Protein AF-H9W5B7-F1 (afdb_monomer)

pLDDT: mean 95.41, std 3.76, range [72.12, 98.0]

Secondary structure (DSSP, 8-state):
-----HHHHTSTTHHHHHHHHHHHHHTT--TT--EEEEEE-SS-EEEEETTTEEEEESSS------

Nearest PDB structures (foldseek):
  1bg9-assembly1_A  TM=9.823E-01  e=2.460E-04  Hordeum vulgare
  2qpu-assembly3_C  TM=9.745E-01  e=4.088E-04  Hordeum vulgare
  2qps-assembly1_A  TM=9.647E-01  e=7.237E-04  Hordeum vulgare
  1rp9-assembly1_A  TM=9.735E-01  e=1.059E-03  Hordeum vulgare
  3wn6-assembly2_B  TM=9.673E-01  e=1.281E-03  Oryza sativa Japonica Group

Foldseek 3Di:
DDDDDPCCCPPPCVVVVVVVVVVCVVQVPDPPWDWAWPDDDPFKTWIDTNVRDIDMDGPDDDDDDD

Mean predicted aligned error: 3.03 Å

Structure (mmCIF, N/CA/C/O backbone):
data_AF-H9W5B7-F1
#
_entry.id   AF-H9W5B7-F1
#
loop_
_atom_site.group_PDB
_atom_site.id
_atom_site.type_symbol
_atom_site.label_atom_id
_atom_site.label_alt_id
_atom_site.label_comp_id
_atom_site.label_asym_id
_atom_site.label_entity_id
_atom_site.label_seq_id
_atom_site.pdbx_PDB_ins_code
_atom_site.Cartn_x
_atom_site.Cartn_y
_atom_site.Cartn_z
_atom_site.occupancy
_atom_site.B_iso_or_equiv
_atom_site.auth_seq_id
_atom_site.auth_comp_id
_atom_site.auth_asym_id
_atom_site.auth_atom_id
_atom_site.pdbx_PDB_model_num
ATOM 1 N N . THR A 1 1 ? 9.105 -5.229 4.604 1.00 88.69 1 THR A N 1
ATOM 2 C CA . THR A 1 1 ? 9.652 -4.481 3.452 1.00 88.69 1 THR A CA 1
ATOM 3 C C . THR A 1 1 ? 8.910 -4.944 2.217 1.00 88.69 1 THR A C 1
ATOM 5 O O . THR A 1 1 ? 8.807 -6.154 2.079 1.00 88.69 1 THR A O 1
ATOM 8 N N . PRO A 1 2 ? 8.301 -4.060 1.403 1.00 96.06 2 PRO A N 1
ATOM 9 C CA . PRO A 1 2 ? 7.572 -4.489 0.209 1.00 96.06 2 PRO A CA 1
ATOM 10 C C . PRO A 1 2 ? 8.534 -4.828 -0.937 1.00 96.06 2 PRO A C 1
ATOM 12 O O . PRO A 1 2 ? 9.619 -4.253 -1.018 1.00 96.06 2 PRO A O 1
ATOM 15 N N . ALA A 1 3 ? 8.103 -5.712 -1.832 1.00 97.00 3 ALA A N 1
ATOM 16 C CA . ALA A 1 3 ? 8.757 -5.997 -3.104 1.00 97.00 3 ALA A CA 1
ATOM 17 C C . ALA A 1 3 ? 7.744 -5.779 -4.235 1.00 97.00 3 ALA A C 1
ATOM 19 O O . ALA A 1 3 ? 6.563 -6.090 -4.076 1.00 97.00 3 ALA A O 1
ATOM 20 N N . VAL A 1 4 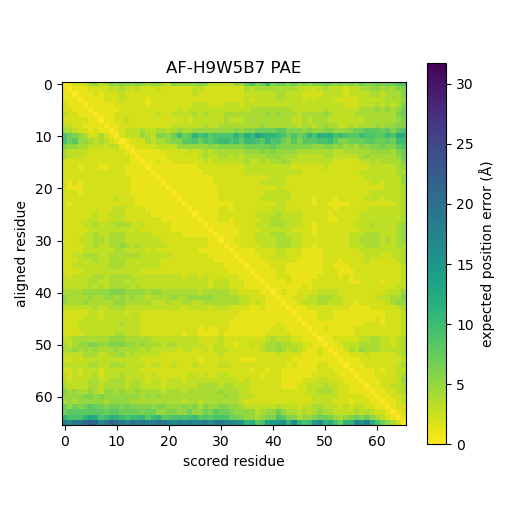? 8.198 -5.221 -5.355 1.00 96.06 4 VAL A N 1
ATOM 21 C CA . VAL A 1 4 ? 7.373 -4.998 -6.548 1.00 96.06 4 VAL A CA 1
ATOM 22 C C . VAL A 1 4 ? 7.892 -5.911 -7.647 1.00 96.06 4 VAL A C 1
ATOM 24 O O . VAL A 1 4 ? 9.087 -5.916 -7.929 1.00 96.06 4 VAL A O 1
ATOM 27 N N . PHE A 1 5 ? 6.997 -6.691 -8.248 1.00 96.69 5 PHE A N 1
ATOM 28 C CA . PHE A 1 5 ? 7.342 -7.550 -9.374 1.00 96.69 5 PHE A CA 1
ATOM 29 C C . PHE A 1 5 ? 7.639 -6.710 -10.624 1.00 96.69 5 PHE A C 1
ATOM 31 O O . PHE A 1 5 ? 6.921 -5.745 -10.899 1.00 96.69 5 PHE A O 1
ATOM 38 N N . TYR A 1 6 ? 8.691 -7.074 -11.361 1.00 95.62 6 TYR A N 1
ATOM 39 C CA . TYR A 1 6 ? 9.211 -6.291 -12.486 1.00 95.62 6 TYR A CA 1
ATOM 40 C C . TYR A 1 6 ? 8.130 -6.025 -13.541 1.00 95.62 6 TYR A C 1
ATOM 42 O O . TYR A 1 6 ? 7.845 -4.867 -13.845 1.00 95.62 6 TYR A O 1
ATOM 50 N N . ASP A 1 7 ? 7.441 -7.071 -14.000 1.00 95.81 7 ASP A N 1
ATOM 51 C CA . ASP A 1 7 ? 6.430 -6.943 -15.055 1.00 95.81 7 ASP A CA 1
ATOM 52 C C . ASP A 1 7 ? 5.253 -6.070 -14.610 1.00 95.81 7 ASP A C 1
ATOM 54 O O . ASP A 1 7 ? 4.725 -5.281 -15.388 1.00 95.81 7 ASP A O 1
ATOM 58 N N . HIS A 1 8 ? 4.868 -6.130 -13.331 1.00 93.19 8 HIS A N 1
ATOM 59 C CA . HIS A 1 8 ? 3.828 -5.247 -12.804 1.00 93.19 8 HIS A CA 1
ATOM 60 C C . HIS A 1 8 ? 4.275 -3.785 -12.823 1.00 93.19 8 HIS A C 1
ATOM 62 O O . HIS A 1 8 ? 3.470 -2.919 -13.163 1.00 93.19 8 HIS A O 1
ATOM 68 N N . PHE A 1 9 ? 5.540 -3.499 -12.505 1.00 93.31 9 PHE A N 1
ATOM 69 C CA . PHE A 1 9 ? 6.060 -2.133 -12.497 1.00 93.31 9 PHE A CA 1
ATOM 70 C C . PHE A 1 9 ? 6.161 -1.529 -13.899 1.00 93.31 9 PHE A C 1
ATOM 72 O O . PHE A 1 9 ? 5.810 -0.366 -14.070 1.00 93.31 9 PHE A O 1
ATOM 79 N N . PHE A 1 10 ? 6.585 -2.312 -14.893 1.00 9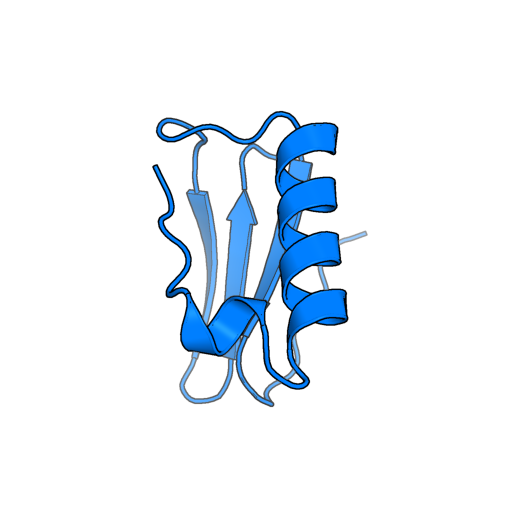1.25 10 PHE A N 1
ATOM 80 C CA . PHE A 1 10 ? 6.762 -1.856 -16.279 1.00 91.25 10 PHE A CA 1
ATOM 81 C C . PHE A 1 10 ? 5.531 -2.072 -17.178 1.00 91.25 10 PHE A C 1
ATOM 83 O O . PHE A 1 10 ? 5.589 -1.843 -18.382 1.00 91.25 10 PHE A O 1
ATOM 90 N N . SER A 1 11 ? 4.402 -2.480 -16.597 1.00 91.81 11 SER A N 1
ATOM 91 C CA . SER A 1 11 ? 3.104 -2.561 -17.277 1.00 91.81 11 SER A CA 1
ATOM 92 C C . SER A 1 11 ? 2.313 -1.247 -17.180 1.00 91.81 11 SER A C 1
ATOM 94 O O . SER A 1 11 ? 2.773 -0.239 -16.640 1.00 91.81 11 SER A O 1
ATOM 96 N N . ASN A 1 12 ? 1.043 -1.291 -17.593 1.00 89.88 12 ASN A N 1
ATOM 97 C CA . ASN A 1 12 ? 0.060 -0.213 -17.428 1.00 89.88 12 ASN A CA 1
ATOM 98 C C . ASN A 1 12 ? -0.132 0.251 -15.964 1.00 89.88 12 ASN A C 1
ATOM 100 O O . ASN A 1 12 ? -0.740 1.291 -15.720 1.00 89.88 12 ASN A O 1
ATOM 104 N N . ASN A 1 13 ? 0.396 -0.490 -14.981 1.00 90.69 13 ASN A N 1
ATOM 105 C CA . ASN A 1 13 ? 0.310 -0.162 -13.558 1.00 90.69 13 ASN A CA 1
ATOM 106 C C . ASN A 1 13 ? 1.418 0.781 -13.053 1.00 90.69 13 ASN A C 1
ATOM 108 O O . ASN A 1 13 ? 1.381 1.165 -11.879 1.00 90.69 13 ASN A O 1
ATOM 112 N N . TYR A 1 14 ? 2.376 1.183 -13.900 1.00 92.31 14 TYR A N 1
ATOM 113 C CA . TYR A 1 14 ? 3.518 2.024 -13.513 1.00 92.31 14 TYR A CA 1
ATOM 114 C C . TYR A 1 14 ? 3.109 3.263 -12.702 1.00 92.31 14 TYR A C 1
ATOM 116 O O . TYR A 1 14 ? 3.635 3.501 -11.612 1.00 92.31 14 TYR A O 1
ATOM 124 N N . ASN A 1 15 ? 2.131 4.030 -13.195 1.00 94.88 15 ASN A N 1
ATOM 125 C CA . ASN A 1 15 ? 1.689 5.274 -12.557 1.00 94.88 15 ASN A CA 1
ATOM 126 C C . ASN A 1 15 ? 1.054 5.026 -11.181 1.00 94.88 15 ASN A C 1
ATOM 128 O O . ASN A 1 15 ? 1.318 5.765 -10.229 1.00 94.88 15 ASN A O 1
ATOM 132 N N . GLY A 1 16 ? 0.249 3.966 -11.057 1.00 95.56 16 GLY A N 1
ATOM 133 C CA . GLY A 1 16 ? -0.397 3.593 -9.799 1.00 95.56 16 GLY A CA 1
ATOM 134 C C . GLY A 1 16 ? 0.621 3.127 -8.761 1.00 95.56 16 GLY A C 1
ATOM 135 O O . GLY A 1 16 ? 0.655 3.645 -7.644 1.00 95.56 16 GLY A O 1
ATOM 136 N N . ILE A 1 17 ? 1.513 2.211 -9.147 1.00 96.69 17 ILE A N 1
ATOM 137 C CA . ILE A 1 17 ? 2.550 1.683 -8.251 1.00 96.69 17 ILE A CA 1
ATOM 138 C C . ILE A 1 17 ? 3.518 2.794 -7.828 1.00 96.69 17 ILE A C 1
ATOM 140 O O . ILE A 1 17 ? 3.801 2.938 -6.637 1.00 96.69 17 ILE A O 1
ATOM 144 N N . SER A 1 18 ? 3.980 3.622 -8.767 1.00 96.88 18 SER A N 1
ATOM 145 C CA . SER A 1 18 ? 4.874 4.752 -8.476 1.00 96.88 18 SER A CA 1
ATOM 146 C C . SER A 1 18 ? 4.237 5.746 -7.503 1.00 96.88 18 SER A C 1
ATOM 148 O O . SER A 1 18 ? 4.889 6.193 -6.555 1.00 96.88 18 SER A O 1
ATOM 150 N N . SER A 1 19 ? 2.942 6.028 -7.667 1.00 97.19 19 SER A N 1
ATOM 151 C CA . SER A 1 19 ? 2.187 6.897 -6.758 1.00 97.19 19 SER A CA 1
ATOM 152 C C . SER A 1 19 ? 2.089 6.314 -5.345 1.00 97.19 19 SER A C 1
ATOM 154 O O . SER A 1 19 ? 2.324 7.029 -4.367 1.00 97.19 19 SER A O 1
ATOM 156 N N . LEU A 1 20 ? 1.818 5.011 -5.216 1.00 96.81 20 LEU A N 1
ATOM 157 C CA . LEU A 1 20 ? 1.768 4.323 -3.919 1.00 96.81 20 LEU A CA 1
ATOM 158 C C . LEU A 1 20 ? 3.139 4.293 -3.225 1.00 96.81 20 LEU A C 1
ATOM 160 O O . LEU A 1 20 ? 3.226 4.531 -2.017 1.00 96.81 20 LEU A O 1
ATOM 164 N N . ILE A 1 21 ? 4.223 4.070 -3.977 1.00 97.38 21 ILE A N 1
ATOM 165 C CA . ILE A 1 21 ? 5.597 4.158 -3.457 1.00 97.38 21 ILE A CA 1
ATOM 166 C C . ILE A 1 21 ? 5.880 5.576 -2.944 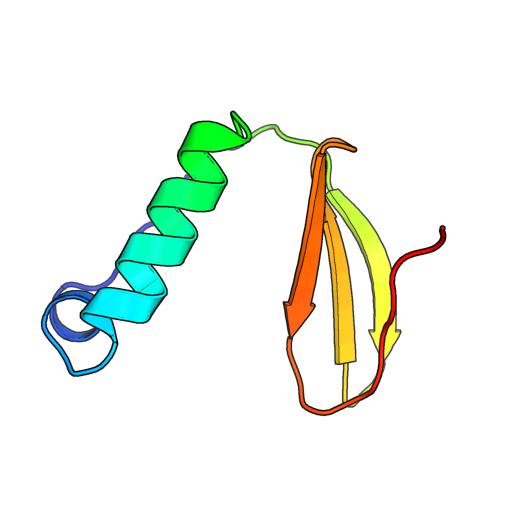1.00 97.38 21 ILE A C 1
ATOM 168 O O . ILE A 1 21 ? 6.436 5.735 -1.853 1.00 97.38 21 ILE A O 1
ATOM 172 N N . ALA A 1 22 ? 5.481 6.606 -3.694 1.00 97.81 22 ALA A N 1
ATOM 173 C CA . ALA A 1 22 ? 5.665 7.997 -3.293 1.00 97.81 22 ALA A CA 1
ATOM 174 C C . ALA A 1 22 ? 4.877 8.337 -2.017 1.00 97.81 22 ALA A C 1
ATOM 176 O O . ALA A 1 22 ? 5.444 8.937 -1.105 1.00 97.81 22 ALA A O 1
ATOM 177 N N . VAL A 1 23 ? 3.613 7.906 -1.902 1.00 97.25 23 VAL A N 1
ATOM 178 C CA . VAL A 1 23 ? 2.807 8.058 -0.673 1.00 97.25 23 VAL A CA 1
ATOM 179 C C . VAL A 1 23 ? 3.502 7.393 0.514 1.00 97.25 23 VAL A C 1
ATOM 181 O O . VAL A 1 23 ? 3.693 8.037 1.545 1.00 97.25 23 VAL A O 1
ATOM 184 N N . ARG A 1 24 ? 3.949 6.139 0.355 1.00 97.19 24 ARG A N 1
ATOM 185 C CA . ARG A 1 24 ? 4.647 5.390 1.409 1.00 97.19 24 ARG A CA 1
ATOM 186 C C . ARG A 1 24 ? 5.895 6.127 1.905 1.00 97.19 24 ARG A C 1
ATOM 188 O O . ARG A 1 24 ? 6.113 6.198 3.114 1.00 97.19 24 ARG A O 1
ATOM 195 N N . LYS A 1 25 ? 6.695 6.675 0.982 1.00 97.25 25 LYS A N 1
ATOM 196 C CA . LYS A 1 25 ? 7.907 7.449 1.299 1.00 97.25 25 LYS A CA 1
ATOM 197 C C . LYS A 1 25 ? 7.578 8.763 2.007 1.00 97.25 25 LYS A C 1
ATOM 199 O O . LYS A 1 25 ? 8.146 9.020 3.061 1.00 97.25 25 LYS A O 1
ATOM 204 N N . ARG A 1 26 ? 6.647 9.564 1.472 1.00 97.75 26 ARG A N 1
ATOM 205 C CA . ARG A 1 26 ? 6.258 10.860 2.064 1.00 97.75 26 ARG A CA 1
ATOM 206 C C . ARG A 1 26 ? 5.670 10.711 3.466 1.00 97.75 26 ARG A C 1
ATOM 208 O O . ARG A 1 26 ? 5.959 11.526 4.328 1.00 97.75 26 ARG A O 1
ATOM 215 N N . ALA A 1 27 ? 4.882 9.661 3.699 1.00 96.81 27 ALA A N 1
ATOM 216 C CA . ALA A 1 27 ? 4.313 9.362 5.011 1.00 96.81 27 ALA A CA 1
ATOM 217 C C . ALA A 1 27 ? 5.310 8.677 5.969 1.00 96.81 27 ALA A C 1
ATOM 219 O O . ALA A 1 27 ? 4.951 8.375 7.104 1.00 96.81 27 ALA A O 1
ATOM 220 N N . GLY A 1 28 ? 6.547 8.393 5.539 1.00 96.94 28 GLY A N 1
ATOM 221 C CA . GLY A 1 28 ? 7.571 7.773 6.384 1.00 96.94 28 GLY A CA 1
ATOM 222 C C . GLY A 1 28 ? 7.233 6.349 6.836 1.00 96.94 28 GLY A C 1
ATOM 223 O O . GLY A 1 28 ? 7.651 5.936 7.914 1.00 96.94 28 GLY A O 1
ATOM 224 N N . ILE A 1 29 ? 6.460 5.599 6.046 1.00 97.44 29 ILE A N 1
ATOM 225 C CA . ILE A 1 29 ? 6.001 4.258 6.423 1.00 97.44 29 ILE A CA 1
ATOM 226 C C . ILE A 1 29 ? 7.130 3.249 6.211 1.00 97.44 29 ILE A C 1
ATOM 228 O O . ILE A 1 29 ? 7.655 3.067 5.105 1.00 97.44 29 ILE A O 1
ATOM 232 N N . HIS A 1 30 ? 7.450 2.496 7.256 1.00 96.12 30 HIS A N 1
ATOM 233 C CA . HIS A 1 30 ? 8.488 1.468 7.258 1.00 96.12 30 HIS A CA 1
ATOM 234 C C . HIS A 1 30 ? 7.896 0.087 7.575 1.00 96.12 30 HIS A C 1
ATOM 236 O O . HIS A 1 30 ? 6.685 -0.113 7.564 1.00 96.12 30 HIS A O 1
ATOM 242 N N . CYS A 1 31 ? 8.742 -0.932 7.713 1.00 96.06 31 CYS A N 1
ATOM 243 C CA . CYS A 1 31 ? 8.309 -2.313 7.959 1.00 96.06 31 CYS A CA 1
ATOM 244 C C . CYS A 1 31 ? 7.777 -2.562 9.380 1.00 96.06 31 CYS A C 1
ATOM 246 O O . CYS A 1 31 ? 7.213 -3.619 9.620 1.00 96.06 31 CYS A O 1
ATOM 248 N N . ARG A 1 32 ? 7.972 -1.604 10.293 1.00 96.62 32 ARG A N 1
ATOM 249 C CA . ARG A 1 32 ? 7.545 -1.654 11.703 1.00 96.62 32 ARG A CA 1
ATOM 250 C C . ARG A 1 32 ? 6.427 -0.655 12.018 1.00 96.62 32 ARG A C 1
ATOM 252 O O . ARG A 1 32 ? 6.118 -0.452 13.181 1.00 96.62 32 ARG A O 1
ATOM 259 N N . SER A 1 33 ? 5.888 0.016 11.001 1.00 97.44 33 SER A N 1
ATOM 260 C CA . SER A 1 33 ? 4.755 0.923 11.173 1.00 97.44 33 SER A CA 1
ATOM 261 C C . SER A 1 33 ? 3.549 0.146 11.698 1.00 97.44 33 SER A C 1
ATOM 263 O O . SER A 1 33 ? 3.278 -0.958 11.219 1.00 97.44 33 SER A O 1
ATOM 265 N N . VAL A 1 34 ? 2.846 0.717 12.674 1.00 97.75 34 VAL A N 1
ATOM 266 C CA . VAL A 1 34 ? 1.689 0.073 13.308 1.00 97.75 34 VAL A CA 1
ATOM 267 C C . VAL A 1 34 ? 0.511 0.056 12.336 1.00 97.75 34 VAL A C 1
ATOM 269 O O . VAL A 1 34 ? 0.303 1.008 11.584 1.00 97.75 34 VAL A O 1
ATOM 272 N N . ILE A 1 35 ? -0.252 -1.035 12.337 1.00 97.19 35 ILE A N 1
ATOM 273 C CA . ILE A 1 35 ? -1.446 -1.201 11.509 1.00 97.19 35 ILE A CA 1
ATOM 274 C C . ILE A 1 35 ? -2.651 -1.347 12.430 1.00 97.19 35 ILE A C 1
ATOM 276 O O . ILE A 1 35 ? -2.676 -2.245 13.269 1.00 97.19 35 ILE A O 1
ATOM 280 N N . GLN A 1 36 ? -3.662 -0.508 12.231 1.00 97.75 36 GLN A N 1
ATOM 281 C CA . GLN A 1 36 ? -4.966 -0.645 12.866 1.00 97.75 36 GLN A CA 1
ATOM 282 C C . GLN A 1 36 ? -6.004 -0.984 11.797 1.00 97.75 36 GLN A C 1
ATOM 284 O O . GLN A 1 36 ? -6.274 -0.190 10.895 1.00 97.75 36 GLN A O 1
ATOM 289 N N . ILE A 1 37 ? -6.592 -2.173 11.889 1.00 97.44 37 ILE A N 1
ATOM 290 C CA . ILE A 1 37 ? -7.685 -2.583 11.005 1.00 97.44 37 ILE A CA 1
ATOM 291 C C . ILE A 1 37 ? -8.951 -1.864 11.470 1.00 97.44 37 ILE A C 1
ATOM 293 O O . ILE A 1 37 ? -9.340 -1.982 12.629 1.00 97.44 37 ILE A O 1
ATOM 297 N N . VAL A 1 38 ? -9.574 -1.109 10.567 1.00 96.94 38 VAL A N 1
ATOM 298 C CA . VAL A 1 38 ? -10.773 -0.298 10.854 1.00 96.94 38 VAL A CA 1
ATOM 299 C C . VAL A 1 38 ? -12.024 -0.858 10.182 1.00 96.94 38 VAL A C 1
ATOM 301 O O . VAL A 1 38 ? -13.130 -0.595 10.642 1.00 96.94 38 VAL A O 1
ATOM 304 N N . LYS A 1 39 ? -11.866 -1.653 9.115 1.00 97.25 39 LYS A N 1
ATOM 305 C CA . LYS A 1 39 ? -12.966 -2.382 8.474 1.00 97.25 39 LYS A CA 1
ATOM 306 C C . LYS A 1 39 ? -12.445 -3.644 7.785 1.00 97.25 39 LYS A C 1
ATOM 308 O O . LYS A 1 39 ? -11.467 -3.566 7.046 1.00 97.25 39 LYS A O 1
ATOM 313 N N . ALA A 1 40 ? -13.090 -4.785 8.012 1.00 97.31 40 ALA A N 1
ATOM 314 C CA . ALA A 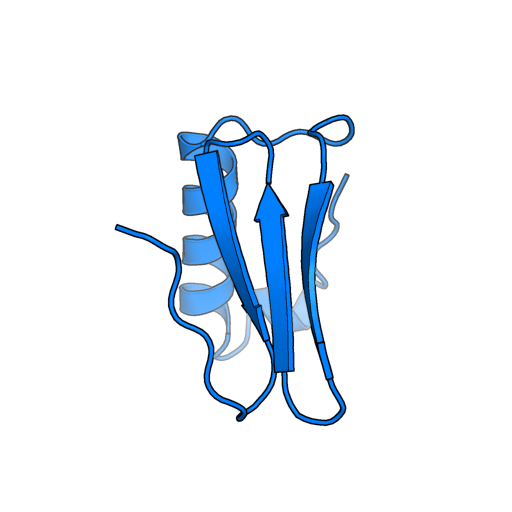1 40 ? -12.755 -6.061 7.377 1.00 97.31 40 ALA A CA 1
ATOM 315 C C . ALA A 1 40 ? -14.041 -6.848 7.088 1.00 97.31 40 ALA A C 1
ATOM 317 O O . ALA A 1 40 ? -14.508 -7.637 7.904 1.00 97.31 40 ALA A O 1
ATOM 318 N N . GLU A 1 41 ? -14.625 -6.588 5.924 1.00 96.50 41 GLU A N 1
ATOM 319 C CA . GLU A 1 41 ? -15.864 -7.197 5.440 1.00 96.50 41 GLU A CA 1
ATOM 320 C C . GLU A 1 41 ? -15.615 -7.916 4.106 1.00 96.50 41 GLU A C 1
ATOM 322 O O . GLU A 1 41 ? -14.520 -7.866 3.542 1.00 96.50 41 GLU A O 1
ATOM 327 N N . ARG A 1 42 ? -16.642 -8.597 3.584 1.00 96.62 42 ARG A N 1
ATOM 328 C CA . ARG A 1 42 ? -16.554 -9.389 2.346 1.00 96.62 42 ARG A CA 1
ATOM 329 C C . ARG A 1 42 ? -16.060 -8.573 1.145 1.00 96.62 42 ARG A C 1
ATOM 331 O O . ARG A 1 42 ? -15.342 -9.106 0.304 1.00 96.62 42 ARG A O 1
ATOM 338 N N . ASP A 1 43 ? -16.488 -7.323 1.023 1.00 97.19 43 ASP A N 1
ATOM 339 C CA . ASP A 1 43 ? -16.260 -6.468 -0.143 1.00 97.19 43 ASP A CA 1
ATOM 340 C C . ASP A 1 43 ? -15.315 -5.292 0.140 1.00 97.19 43 ASP A C 1
ATOM 342 O O . ASP A 1 43 ? -14.989 -4.534 -0.777 1.00 97.19 43 ASP A O 1
ATOM 346 N N . VAL A 1 44 ? -14.843 -5.131 1.379 1.00 97.88 44 VAL A N 1
ATOM 347 C CA . VAL A 1 44 ? -13.947 -4.037 1.749 1.00 97.88 44 VAL A CA 1
ATOM 348 C C . VAL A 1 44 ? -12.999 -4.417 2.878 1.00 97.88 44 VAL A C 1
ATOM 350 O O . VAL A 1 44 ? -13.394 -4.927 3.923 1.00 97.88 44 VAL A O 1
ATOM 353 N N . TYR A 1 45 ? -11.731 -4.069 2.685 1.00 98.00 45 TYR A N 1
ATOM 354 C CA . TYR A 1 45 ? -10.739 -4.037 3.750 1.00 98.00 45 TYR A CA 1
ATOM 355 C C . TYR A 1 45 ? -10.153 -2.632 3.841 1.00 98.00 45 TYR A C 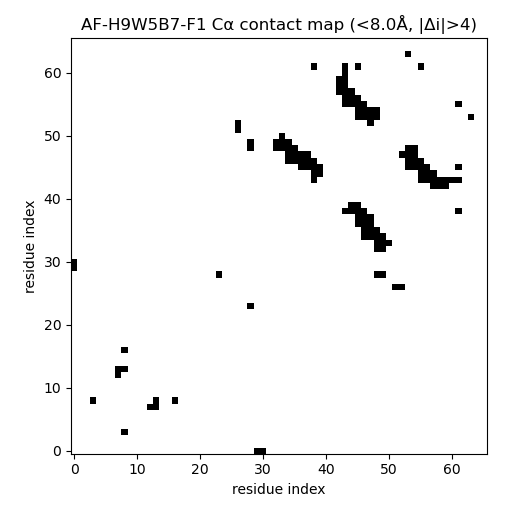1
ATOM 357 O O . TYR A 1 45 ? -9.697 -2.080 2.835 1.00 98.00 45 TYR A O 1
ATOM 365 N N . ALA A 1 4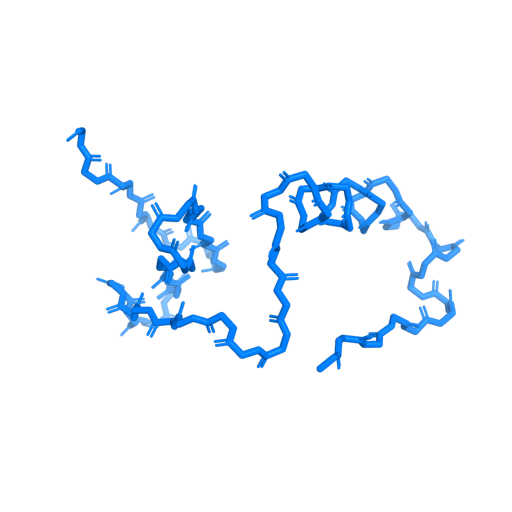6 ? -10.159 -2.059 5.041 1.00 97.69 46 ALA A N 1
ATOM 366 C CA . ALA A 1 46 ? -9.588 -0.756 5.324 1.00 97.69 46 ALA A CA 1
ATOM 367 C C . ALA A 1 46 ? -8.736 -0.787 6.595 1.00 97.69 46 ALA A C 1
ATOM 369 O O . ALA A 1 46 ? -9.087 -1.416 7.598 1.00 97.69 46 ALA A O 1
ATOM 370 N N . ALA A 1 47 ? -7.612 -0.077 6.548 1.00 97.69 47 ALA A N 1
ATOM 371 C CA . ALA A 1 47 ? -6.664 -0.001 7.651 1.00 97.69 47 ALA A CA 1
ATOM 372 C C . ALA A 1 47 ? -6.061 1.400 7.770 1.00 97.69 47 ALA A C 1
ATOM 374 O O . ALA A 1 47 ? -5.770 2.048 6.759 1.00 97.69 47 ALA A O 1
ATOM 375 N N . LYS A 1 48 ? -5.843 1.838 9.010 1.00 97.38 48 LYS A N 1
ATOM 376 C CA . LYS A 1 48 ? -5.020 2.995 9.358 1.00 97.38 48 LYS A CA 1
ATOM 377 C C . LYS A 1 48 ? -3.581 2.528 9.572 1.00 97.38 48 LYS A C 1
ATOM 379 O O . LYS A 1 48 ? -3.347 1.509 10.221 1.00 97.38 48 LYS A O 1
ATOM 384 N N . ILE A 1 49 ? -2.623 3.244 8.995 1.00 97.19 49 ILE A N 1
ATOM 385 C CA . ILE A 1 49 ? -1.196 2.919 9.065 1.00 97.19 49 ILE A CA 1
ATOM 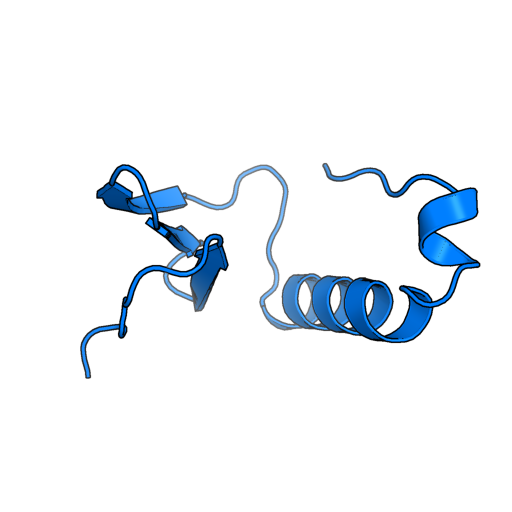386 C C . ILE A 1 49 ? -0.469 4.062 9.761 1.00 97.19 49 ILE A C 1
ATOM 388 O O . ILE A 1 49 ? -0.457 5.189 9.258 1.00 97.19 49 ILE A O 1
ATOM 392 N N . ASP A 1 50 ? 0.162 3.738 10.887 1.00 95.69 50 ASP A N 1
ATOM 393 C CA . ASP A 1 50 ? 1.010 4.626 11.690 1.00 95.69 50 ASP A CA 1
ATOM 394 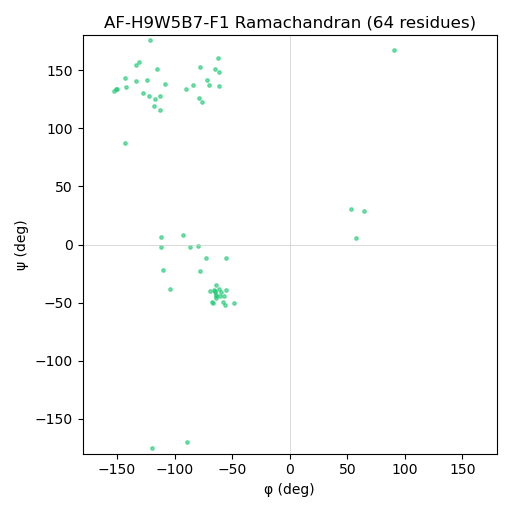C C . ASP A 1 50 ? 0.335 5.946 12.085 1.00 95.69 50 ASP A C 1
ATOM 396 O O . ASP A 1 50 ? 0.983 6.984 12.143 1.00 95.69 50 ASP A O 1
ATOM 400 N N . GLU A 1 51 ? -0.988 5.930 12.254 1.00 93.75 51 GLU A N 1
ATOM 401 C CA . GLU A 1 51 ? -1.835 7.114 12.434 1.00 93.75 51 GLU A CA 1
ATOM 402 C C . GLU A 1 51 ? -1.770 8.168 11.303 1.00 93.75 51 GLU A C 1
ATOM 404 O O . GLU A 1 51 ? -2.396 9.221 11.410 1.00 93.75 51 GLU A O 1
ATOM 409 N N . ARG A 1 52 ? -1.060 7.893 10.200 1.00 94.12 52 ARG A N 1
ATOM 410 C CA . ARG A 1 52 ? -0.727 8.869 9.142 1.00 94.12 52 ARG A CA 1
ATOM 411 C C . ARG A 1 52 ? -1.557 8.726 7.881 1.00 94.12 52 ARG A C 1
ATOM 413 O O . ARG A 1 52 ? -1.867 9.726 7.241 1.00 94.12 52 ARG A O 1
ATOM 420 N N . ILE A 1 53 ? -1.859 7.493 7.474 1.00 95.69 53 ILE A N 1
ATOM 421 C CA . ILE A 1 53 ? -2.633 7.237 6.255 1.00 95.69 53 ILE A CA 1
ATOM 422 C C . ILE A 1 53 ? -3.725 6.207 6.496 1.00 95.69 53 ILE A C 1
ATOM 424 O O . ILE A 1 53 ? -3.589 5.322 7.339 1.00 95.69 53 ILE A O 1
ATOM 428 N N . PHE A 1 54 ? -4.773 6.287 5.684 1.00 96.56 54 PHE A N 1
ATOM 429 C CA . PHE A 1 54 ? -5.774 5.239 5.543 1.00 96.56 54 PHE A CA 1
ATOM 430 C C . PHE A 1 54 ? -5.612 4.564 4.181 1.00 96.56 54 PHE A C 1
ATOM 432 O O . PHE A 1 54 ? -5.403 5.234 3.169 1.00 96.56 54 PHE A O 1
ATOM 439 N N . MET A 1 55 ? -5.716 3.238 4.150 1.00 96.00 55 MET A N 1
ATOM 440 C CA . MET A 1 55 ? -5.812 2.453 2.919 1.00 96.00 55 MET A CA 1
ATOM 441 C C . MET A 1 55 ? -7.163 1.752 2.841 1.00 96.00 55 MET A C 1
ATOM 443 O O . MET A 1 55 ? -7.730 1.387 3.870 1.00 96.00 55 MET A O 1
ATOM 447 N N . LYS A 1 56 ? -7.642 1.522 1.617 1.00 97.12 56 LYS A N 1
ATOM 448 C CA . LYS A 1 56 ? -8.861 0.768 1.332 1.00 97.12 56 LYS A CA 1
ATOM 449 C C . LYS A 1 56 ? -8.673 -0.079 0.079 1.00 97.12 56 LYS A C 1
ATOM 451 O O . LYS A 1 56 ? -8.172 0.416 -0.926 1.00 97.12 56 LYS A O 1
ATOM 456 N N . ILE A 1 57 ? -9.112 -1.331 0.133 1.00 97.31 57 ILE A N 1
ATOM 457 C CA . ILE A 1 57 ? -9.165 -2.256 -1.006 1.00 97.31 57 ILE A CA 1
ATOM 458 C C . ILE A 1 57 ? -10.548 -2.915 -1.083 1.00 97.31 57 ILE A C 1
ATOM 460 O O . ILE A 1 57 ? -11.260 -2.980 -0.082 1.00 97.31 57 ILE A O 1
ATOM 464 N N . GLY A 1 58 ? -10.920 -3.388 -2.274 1.00 97.31 58 GLY A N 1
ATOM 465 C CA . GLY A 1 58 ? -12.243 -3.955 -2.566 1.00 97.31 58 GLY A CA 1
ATOM 466 C C . GLY A 1 58 ? -13.261 -2.911 -3.056 1.00 97.31 58 GLY A C 1
ATOM 467 O O . GLY A 1 58 ? -12.976 -1.713 -2.997 1.00 97.31 58 GLY A O 1
ATOM 468 N N . PRO A 1 59 ? -14.419 -3.327 -3.602 1.00 97.38 59 PRO A N 1
ATOM 469 C CA . PRO A 1 59 ? -15.446 -2.415 -4.117 1.00 97.38 59 PRO A CA 1
ATOM 470 C C . PRO A 1 59 ? -16.323 -1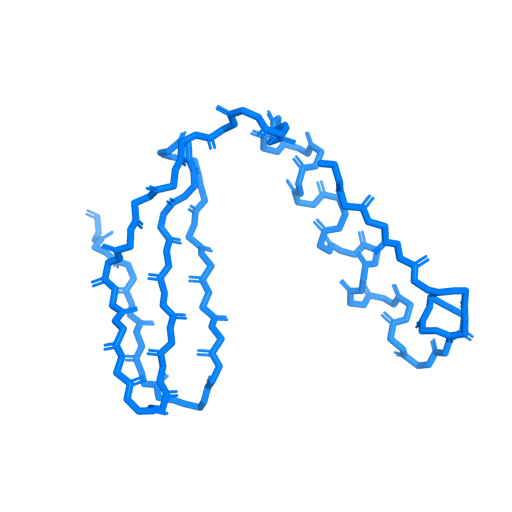.765 -3.032 1.00 97.38 59 PRO A C 1
ATOM 472 O O . PRO A 1 59 ? -16.842 -0.677 -3.271 1.00 97.38 59 PRO A O 1
ATOM 475 N N . GLY A 1 60 ? -16.443 -2.359 -1.843 1.00 96.88 60 GLY A N 1
ATOM 476 C CA . GLY A 1 60 ? -17.321 -1.885 -0.766 1.00 96.88 60 GLY A CA 1
ATOM 477 C C . GLY A 1 60 ? -16.977 -0.488 -0.245 1.00 96.88 60 GLY A C 1
ATOM 478 O O . GLY A 1 60 ? -15.874 0.016 -0.455 1.00 96.88 60 GLY A O 1
ATOM 479 N N . HIS A 1 61 ? -17.912 0.180 0.429 1.00 95.25 61 HIS A N 1
ATOM 480 C CA . HIS A 1 61 ? -17.708 1.554 0.900 1.00 95.25 61 HIS A CA 1
ATOM 481 C C . HIS A 1 61 ? -16.958 1.614 2.244 1.00 95.25 61 HIS A C 1
ATOM 483 O O . HIS A 1 61 ? -17.246 0.862 3.182 1.00 95.25 61 HIS A O 1
ATOM 489 N N . TYR A 1 62 ? -16.014 2.552 2.336 1.00 95.06 62 TYR A N 1
ATOM 490 C CA . TYR A 1 62 ? -15.369 2.981 3.575 1.00 95.06 62 TYR A CA 1
ATOM 491 C C . TYR A 1 62 ? -14.944 4.446 3.436 1.00 95.06 62 TYR A C 1
ATOM 493 O O . TYR A 1 62 ? -14.330 4.813 2.432 1.00 95.06 62 TYR A O 1
ATOM 501 N N . GLN A 1 63 ? -15.228 5.245 4.461 1.00 93.56 63 GLN A N 1
ATOM 502 C CA . GLN A 1 63 ? -14.780 6.626 4.595 1.00 93.56 63 GLN A CA 1
ATOM 503 C C . GLN A 1 63 ? -14.098 6.780 5.963 1.00 93.56 63 GLN A C 1
ATOM 505 O O . GLN A 1 63 ? -14.658 6.322 6.962 1.00 93.56 63 GLN A O 1
ATOM 510 N N . PRO A 1 64 ? -12.889 7.367 6.031 1.00 90.44 64 PRO A N 1
ATOM 511 C CA . PRO A 1 64 ? -12.243 7.635 7.309 1.00 90.44 64 PRO A CA 1
ATOM 512 C C . PRO A 1 64 ? -13.044 8.664 8.127 1.00 90.44 64 PRO A C 1
ATOM 514 O O . PRO A 1 64 ? -13.716 9.511 7.537 1.00 90.44 64 PRO A O 1
ATOM 517 N N . PRO A 1 65 ? -12.983 8.599 9.469 1.00 86.75 65 PRO A N 1
ATOM 518 C CA . PRO A 1 65 ? -13.589 9.614 10.328 1.00 86.75 65 PRO A CA 1
ATOM 519 C C . PRO A 1 65 ? -12.964 10.998 10.072 1.00 86.75 65 PRO A C 1
ATOM 521 O O . PRO A 1 65 ? -11.787 11.076 9.711 1.00 86.75 65 PRO A O 1
ATOM 524 N N . ASN A 1 66 ? -13.775 12.052 10.238 1.00 72.12 66 ASN A N 1
ATOM 525 C CA . ASN A 1 66 ? -13.360 13.458 10.121 1.00 72.12 66 ASN A CA 1
ATOM 526 C C . ASN A 1 66 ? -12.336 13.853 11.188 1.00 72.12 66 ASN A C 1
ATOM 528 O O . ASN A 1 66 ? -12.470 13.366 12.335 1.00 72.12 66 ASN A O 1
#

Solvent-accessible surface area (backbone atoms only — not comparable to full-atom values): 4223 Å² total; per-residue (Å²): 116,92,83,79,58,67,67,57,50,79,39,95,43,31,69,61,54,54,49,53,52,48,51,37,58,76,69,67,63,60,77,82,54,51,76,46,80,77,42,84,55,98,42,26,41,30,32,36,39,62,92,73,46,76,51,75,47,69,87,44,92,85,79,82,84,133

Radius of gyration: 13.27 Å; Cα contacts (8 Å, |Δi|>4): 65; chains: 1; bounding box: 27×23×31 Å

Sequence (66 aa):
TPAVFYDHFFSNNYNGISSLIAVRKRAGIHCRSVIQIVKAERDVYAAKIDERIFMKIGPGHYQPPN

InterPro domains:
  IPR012850 Alpha-amylase, C-terminal beta-sheet [PF07821] (26-65)
  IPR012850 Alpha-amylase, C-terminal beta-sheet [SM00810] (25-66)
  IPR013780 Glycosyl hydrolase, all-beta [G3DSA:2.60.40.1180] (31-66)

Organism: Pinus taeda (NCBI:txid3352)